Protein AF-A0A1F9NDE8-F1 (afdb_monomer)

Solvent-accessible surface area (backbone atoms only — not comparable to full-atom values): 7492 Å² total; per-residue (Å²): 106,80,70,88,81,62,64,90,57,49,66,59,56,37,37,53,52,35,37,52,48,53,16,45,52,62,20,53,73,72,48,101,66,56,78,87,56,46,57,58,70,48,54,50,52,54,49,54,48,47,48,51,38,42,53,51,54,52,55,72,71,48,65,74,76,78,65,71,62,67,64,51,52,56,52,49,54,49,46,65,65,47,47,60,60,50,50,52,53,41,60,73,60,42,56,76,88,48,54,64,58,37,52,53,38,22,52,56,44,45,74,69,56,57,78,70,60,34,38,63,98,33,88,93,52,80,80,134

Nearest PDB structures (foldseek):
  6q58-assembly1_A  TM=4.611E-01  e=1.154E+00  Streptomyces lividans 1326
  6r01-assembly1_A  TM=4.708E-01  e=1.411E+00  Streptomyces lividans 1326
  5nqn-assembly1_A  TM=5.699E-01  e=4.041E+00  Methylosinus trichosporium OB3b
  7sqc-assembly1_C1  TM=3.345E-01  e=4.938E+00  Chlamydomonas reinhardtii
  6ukj-assembly1_A  TM=2.533E-01  e=6.345E+00  Plasmodium falciparum 7G8

Secondary structure (DSSP, 8-state):
--STTS-TTHHHHHHHHHHHHHHHHHHHTTS---TTTS-HHHHHHHHHHHHHHHHHHHHHHS-TTSS-HHHHHHHHHHHHHHHHHHHHHHHHTS-HHHHHHHHHHHHHHHHH--GGGGGTT-TT----

Mean predicted aligned error: 4.84 Å

Structure (mmCIF, N/CA/C/O backbone):
data_AF-A0A1F9NDE8-F1
#
_entry.id   AF-A0A1F9NDE8-F1
#
loop_
_atom_site.group_PDB
_atom_site.id
_atom_site.type_symbol
_atom_site.label_atom_id
_atom_site.label_alt_id
_atom_site.label_comp_id
_atom_site.label_asym_id
_atom_site.label_entity_id
_atom_site.label_seq_id
_atom_site.pdbx_PDB_ins_code
_atom_site.Cartn_x
_atom_site.Cartn_y
_atom_site.Cartn_z
_atom_site.occupancy
_atom_site.B_iso_or_equiv
_atom_site.auth_seq_id
_atom_site.auth_comp_id
_atom_site.auth_asym_id
_atom_site.auth_atom_id
_atom_site.pdbx_PDB_model_num
ATOM 1 N N . MET A 1 1 ? 16.367 -0.789 -26.659 1.00 47.00 1 MET A N 1
ATOM 2 C CA . MET A 1 1 ? 17.166 0.240 -25.938 1.00 47.00 1 MET A CA 1
ATOM 3 C C . MET A 1 1 ? 17.688 -0.366 -24.632 1.00 47.00 1 MET A C 1
ATOM 5 O O . MET A 1 1 ? 17.058 -1.278 -24.122 1.00 47.00 1 MET A O 1
ATOM 9 N N . SER A 1 2 ? 18.858 0.042 -24.123 1.00 48.91 2 SER A N 1
ATOM 10 C CA . SER A 1 2 ? 19.502 -0.618 -22.964 1.00 48.91 2 SER A CA 1
ATOM 11 C C . SER A 1 2 ? 18.741 -0.400 -21.643 1.00 48.91 2 SER A C 1
ATOM 13 O O . SER A 1 2 ? 18.399 0.736 -21.317 1.00 48.91 2 SER A O 1
ATOM 15 N N . LYS A 1 3 ? 18.567 -1.471 -20.845 1.00 55.47 3 LYS A N 1
ATOM 16 C CA . LYS A 1 3 ? 18.034 -1.462 -19.461 1.00 55.47 3 LYS A CA 1
ATOM 17 C C . LYS A 1 3 ? 18.896 -0.670 -18.459 1.00 55.47 3 LYS A C 1
ATOM 19 O O . LYS A 1 3 ? 18.497 -0.527 -17.310 1.00 55.47 3 LYS A O 1
ATOM 24 N N . ALA A 1 4 ? 20.038 -0.116 -18.876 1.00 55.22 4 ALA A N 1
ATOM 25 C CA . ALA A 1 4 ? 21.016 0.574 -18.025 1.00 55.22 4 ALA A CA 1
ATOM 26 C C . ALA A 1 4 ? 20.503 1.817 -17.254 1.00 55.22 4 ALA A C 1
ATOM 28 O O . ALA A 1 4 ? 21.282 2.440 -16.540 1.00 55.22 4 ALA A O 1
ATOM 29 N N . LYS A 1 5 ? 19.225 2.202 -17.38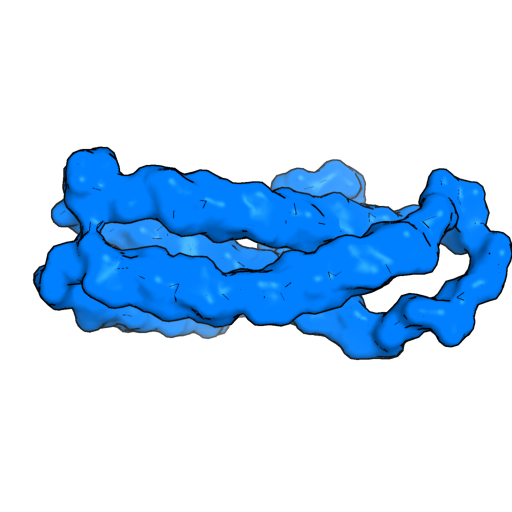5 1.00 73.88 5 LYS A N 1
ATOM 30 C CA . LYS A 1 5 ? 18.598 3.310 -16.636 1.00 73.88 5 LYS A CA 1
ATOM 31 C C . LYS A 1 5 ? 17.576 2.866 -15.585 1.00 73.88 5 LYS A C 1
ATOM 33 O O . LYS A 1 5 ? 17.038 3.724 -14.894 1.00 73.88 5 LYS A O 1
ATOM 38 N N . ILE A 1 6 ? 17.289 1.570 -15.475 1.00 83.44 6 ILE A N 1
ATOM 39 C CA . ILE A 1 6 ? 16.370 1.045 -14.462 1.00 83.44 6 ILE A CA 1
ATOM 40 C C . ILE A 1 6 ? 17.180 0.788 -13.183 1.00 83.44 6 ILE A C 1
ATOM 42 O O . ILE A 1 6 ? 18.149 0.027 -13.250 1.00 83.44 6 ILE A O 1
ATOM 46 N N . PRO A 1 7 ? 16.825 1.394 -12.035 1.00 89.31 7 PRO A N 1
ATOM 47 C CA . PRO A 1 7 ? 17.459 1.073 -10.761 1.00 89.31 7 PRO A CA 1
ATOM 48 C C . PRO A 1 7 ? 17.357 -0.427 -10.461 1.00 89.31 7 PRO A C 1
ATOM 50 O O . PRO A 1 7 ? 16.301 -1.034 -10.649 1.00 89.31 7 PRO A O 1
ATOM 53 N N . THR A 1 8 ? 18.452 -1.038 -10.009 1.00 89.19 8 THR A N 1
ATOM 54 C CA . THR A 1 8 ? 18.527 -2.491 -9.770 1.00 89.19 8 THR A CA 1
ATOM 55 C C . THR A 1 8 ? 17.604 -2.956 -8.644 1.00 89.19 8 THR A C 1
ATOM 57 O O . THR A 1 8 ? 17.172 -4.105 -8.638 1.00 89.19 8 THR A O 1
ATOM 60 N N . ASP A 1 9 ? 17.273 -2.056 -7.724 1.00 93.75 9 ASP A N 1
ATOM 61 C CA . ASP A 1 9 ? 16.377 -2.240 -6.585 1.00 93.75 9 ASP A CA 1
ATOM 62 C C . ASP A 1 9 ? 14.910 -1.893 -6.896 1.00 93.75 9 ASP A C 1
ATOM 64 O O . ASP A 1 9 ? 14.040 -2.138 -6.060 1.00 93.75 9 ASP A O 1
ATOM 68 N N . LEU A 1 10 ? 14.599 -1.350 -8.083 1.00 94.25 10 LEU A N 1
ATOM 69 C CA . LEU A 1 10 ? 13.252 -0.854 -8.395 1.00 94.25 10 LEU A CA 1
ATOM 70 C C . LEU A 1 10 ? 12.188 -1.945 -8.240 1.00 94.25 10 LEU A C 1
ATOM 72 O O . LEU A 1 10 ? 11.146 -1.697 -7.644 1.00 94.25 10 LEU A O 1
ATOM 76 N N . ARG A 1 11 ? 12.465 -3.159 -8.732 1.00 95.12 11 ARG A N 1
ATOM 77 C CA . ARG A 1 11 ? 11.536 -4.292 -8.606 1.00 95.12 11 ARG A CA 1
ATOM 78 C C . ARG A 1 11 ? 11.221 -4.594 -7.141 1.00 95.12 11 ARG A C 1
ATOM 80 O O . ARG A 1 11 ? 10.054 -4.704 -6.796 1.00 95.12 11 ARG A O 1
ATOM 87 N N . GLN A 1 12 ? 12.251 -4.675 -6.298 1.00 96.56 12 GLN A N 1
ATOM 88 C CA . GLN A 1 12 ? 12.080 -4.952 -4.873 1.00 96.56 12 GLN A CA 1
ATOM 89 C C . GLN A 1 12 ? 11.242 -3.868 -4.190 1.00 96.56 12 GLN A C 1
ATOM 91 O O . GLN A 1 12 ? 10.314 -4.183 -3.454 1.00 96.56 12 GLN A O 1
ATOM 96 N N . ARG A 1 13 ? 11.532 -2.595 -4.472 1.00 97.50 13 ARG A N 1
ATOM 97 C CA . ARG A 1 13 ? 10.793 -1.463 -3.897 1.00 97.50 13 ARG A CA 1
ATOM 98 C C . ARG A 1 13 ? 9.319 -1.471 -4.291 1.00 97.50 13 ARG A C 1
ATOM 100 O O . ARG A 1 13 ? 8.470 -1.133 -3.473 1.00 97.50 13 ARG A O 1
ATOM 107 N N . LEU A 1 14 ? 9.017 -1.853 -5.531 1.00 97.38 14 LEU A N 1
ATOM 108 C CA . LEU A 1 14 ? 7.639 -1.981 -5.996 1.00 97.38 14 LEU A CA 1
ATOM 109 C C . LEU A 1 14 ? 6.927 -3.159 -5.341 1.00 97.38 14 LEU A C 1
ATOM 111 O O . LEU A 1 14 ? 5.795 -3.002 -4.901 1.00 97.38 14 LEU A O 1
ATOM 115 N N . GLU A 1 15 ? 7.586 -4.314 -5.226 1.00 97.75 15 GLU A N 1
ATOM 116 C CA . GLU A 1 15 ? 7.009 -5.461 -4.523 1.00 97.75 15 GLU A CA 1
ATOM 117 C C . GLU A 1 15 ? 6.700 -5.111 -3.064 1.00 97.75 15 GLU A C 1
ATOM 119 O O . GLU A 1 15 ? 5.603 -5.376 -2.588 1.00 97.75 15 GLU A O 1
ATOM 124 N N . GLU A 1 16 ? 7.620 -4.451 -2.359 1.00 98.06 16 GLU A N 1
ATOM 125 C CA . GLU A 1 16 ? 7.390 -3.985 -0.988 1.00 98.06 16 GLU A CA 1
ATOM 126 C C . GLU A 1 16 ? 6.202 -3.016 -0.901 1.00 98.06 16 GLU A C 1
ATOM 128 O O . GLU A 1 16 ? 5.337 -3.193 -0.042 1.00 98.06 16 GLU A O 1
ATOM 133 N N . ALA A 1 17 ? 6.112 -2.048 -1.820 1.00 97.81 17 ALA A N 1
ATOM 134 C CA . ALA A 1 17 ? 5.010 -1.092 -1.862 1.00 97.81 17 ALA A CA 1
ATOM 135 C C . ALA A 1 17 ? 3.651 -1.766 -2.117 1.00 97.81 17 ALA A C 1
ATOM 137 O O . ALA A 1 17 ? 2.688 -1.452 -1.416 1.00 97.81 17 ALA A O 1
ATOM 138 N N . ARG A 1 18 ? 3.584 -2.723 -3.054 1.00 97.69 18 ARG A N 1
ATOM 139 C CA . ARG A 1 18 ? 2.383 -3.527 -3.348 1.00 97.69 18 ARG A CA 1
ATOM 140 C C . ARG A 1 18 ? 1.940 -4.341 -2.137 1.00 97.69 18 ARG A C 1
ATOM 142 O O . ARG A 1 18 ? 0.769 -4.327 -1.774 1.00 97.69 18 ARG A O 1
ATOM 149 N N . LEU A 1 19 ? 2.874 -5.019 -1.468 1.00 98.44 19 LEU A N 1
ATOM 150 C CA . LEU A 1 19 ? 2.571 -5.813 -0.271 1.00 98.44 19 LEU A CA 1
ATOM 151 C C . 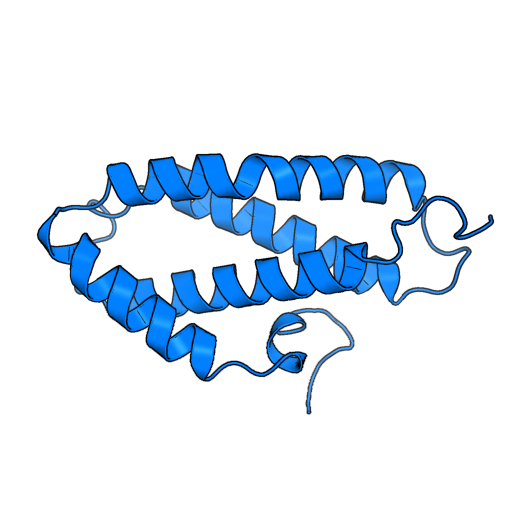LEU A 1 19 ? 2.054 -4.941 0.875 1.00 98.44 19 LEU A C 1
ATOM 153 O O . LEU A 1 19 ? 1.130 -5.334 1.588 1.00 98.44 19 LEU A O 1
ATOM 157 N N . ASP A 1 20 ? 2.622 -3.750 1.048 1.00 97.81 20 ASP A N 1
ATOM 158 C CA . ASP A 1 20 ? 2.150 -2.798 2.045 1.00 97.81 20 ASP A CA 1
ATOM 159 C C . ASP A 1 20 ? 0.750 -2.263 1.713 1.00 97.81 20 ASP A C 1
ATOM 161 O O . ASP A 1 20 ? -0.042 -2.039 2.630 1.00 97.81 20 ASP A O 1
ATOM 165 N N . SER A 1 21 ? 0.433 -2.045 0.432 1.00 97.25 21 SER A N 1
ATOM 166 C CA . SER A 1 21 ? -0.903 -1.628 -0.016 1.00 97.25 21 SER A CA 1
ATOM 167 C C . SER A 1 21 ? -1.923 -2.744 0.196 1.00 97.25 21 SER A C 1
ATOM 169 O O . SER A 1 21 ? -2.961 -2.513 0.811 1.00 97.25 21 SER A O 1
ATOM 171 N N . LEU A 1 22 ? -1.594 -3.979 -0.189 1.00 97.56 22 LEU A N 1
ATOM 172 C CA . LEU A 1 22 ? -2.446 -5.147 0.035 1.00 97.56 22 LEU A CA 1
ATOM 173 C C . LEU A 1 22 ? -2.721 -5.368 1.528 1.00 97.56 22 LEU A C 1
ATOM 175 O O . LEU A 1 22 ? -3.856 -5.629 1.930 1.00 97.56 22 LEU A O 1
ATOM 179 N N . ALA A 1 23 ? -1.692 -5.227 2.368 1.00 98.19 23 ALA A N 1
ATOM 180 C CA . ALA A 1 23 ? -1.846 -5.307 3.814 1.00 98.19 23 ALA A CA 1
ATOM 181 C C . ALA A 1 23 ? -2.724 -4.178 4.368 1.00 98.19 23 ALA A C 1
ATOM 183 O O . ALA A 1 23 ? -3.498 -4.423 5.290 1.00 98.19 23 ALA A O 1
ATOM 184 N N . LEU A 1 24 ? -2.619 -2.960 3.827 1.00 97.81 24 LEU A N 1
ATOM 185 C CA . LEU A 1 24 ? -3.449 -1.827 4.233 1.00 97.81 24 LEU A CA 1
ATOM 186 C C . LEU A 1 24 ? -4.925 -2.067 3.908 1.00 97.81 24 LEU A C 1
ATOM 188 O O . LEU A 1 24 ? -5.758 -1.932 4.798 1.00 97.81 24 LEU A O 1
ATOM 192 N N . VAL A 1 25 ? -5.240 -2.460 2.674 1.00 95.81 25 VAL A N 1
ATOM 193 C CA . VAL A 1 25 ? -6.620 -2.675 2.209 1.00 95.81 25 VAL A CA 1
ATOM 194 C C . VAL A 1 25 ? -7.280 -3.799 2.999 1.00 95.81 25 VAL A C 1
ATOM 196 O O . VAL A 1 25 ? -8.297 -3.581 3.650 1.00 95.81 25 VAL A O 1
ATOM 199 N N . ARG A 1 26 ? -6.619 -4.961 3.089 1.00 97.00 26 ARG A N 1
ATOM 200 C CA . ARG A 1 26 ? -7.118 -6.095 3.883 1.00 97.00 26 ARG A CA 1
ATOM 201 C C . ARG A 1 26 ? -7.245 -5.769 5.374 1.00 97.00 26 ARG A C 1
ATOM 203 O O . ARG A 1 26 ? -8.022 -6.413 6.073 1.00 97.00 26 ARG A O 1
ATOM 210 N N . ALA A 1 27 ? -6.448 -4.833 5.895 1.00 97.94 27 ALA A N 1
ATOM 211 C CA . ALA A 1 27 ? -6.572 -4.376 7.275 1.00 97.94 27 ALA A CA 1
ATOM 212 C C . ALA A 1 27 ? -7.765 -3.429 7.457 1.00 97.94 27 ALA A C 1
ATOM 214 O O . ALA A 1 27 ? -8.449 -3.541 8.470 1.00 97.94 27 ALA A O 1
ATOM 215 N N . ILE A 1 28 ? -8.031 -2.545 6.489 1.00 96.62 28 ILE A N 1
ATOM 216 C CA . ILE A 1 28 ? -9.217 -1.677 6.470 1.00 96.62 28 ILE A CA 1
ATOM 217 C C . ILE A 1 28 ? -10.494 -2.522 6.441 1.00 96.62 28 ILE A C 1
ATOM 219 O O . ILE A 1 28 ? -11.391 -2.254 7.233 1.00 96.62 28 ILE A O 1
ATOM 223 N N . ASP A 1 29 ? -10.532 -3.592 5.643 1.00 95.69 29 ASP A N 1
ATOM 224 C CA . ASP A 1 29 ? -11.683 -4.509 5.549 1.00 95.69 29 ASP A CA 1
ATOM 225 C C . ASP A 1 29 ? -12.033 -5.204 6.877 1.00 95.69 29 ASP A C 1
ATOM 227 O O . ASP A 1 29 ? -13.132 -5.729 7.048 1.00 95.69 29 ASP A O 1
ATOM 231 N N . ARG A 1 30 ? -11.095 -5.237 7.834 1.00 96.81 30 ARG A N 1
ATOM 232 C CA . ARG A 1 30 ? -11.310 -5.801 9.178 1.00 96.81 30 ARG A CA 1
ATOM 233 C C . ARG A 1 30 ? -11.809 -4.782 10.193 1.00 96.81 30 ARG A C 1
ATOM 235 O O . ARG A 1 30 ? -12.079 -5.155 11.334 1.00 96.81 30 ARG A O 1
ATOM 242 N N . LEU A 1 31 ? -11.872 -3.508 9.825 1.00 95.62 31 LEU A N 1
ATOM 243 C CA . LEU A 1 31 ? -12.361 -2.455 10.699 1.00 95.62 31 LEU A CA 1
ATOM 244 C C . LEU A 1 31 ? -13.861 -2.266 10.514 1.00 95.62 31 LEU A C 1
ATOM 246 O O . LEU A 1 31 ? -14.378 -2.288 9.403 1.00 95.62 31 LEU A O 1
ATOM 250 N N . ASP A 1 32 ? -14.540 -1.976 11.618 1.00 93.94 32 ASP A N 1
ATOM 251 C CA . ASP A 1 32 ? -15.919 -1.498 11.597 1.00 93.94 32 ASP A CA 1
ATOM 252 C C . ASP A 1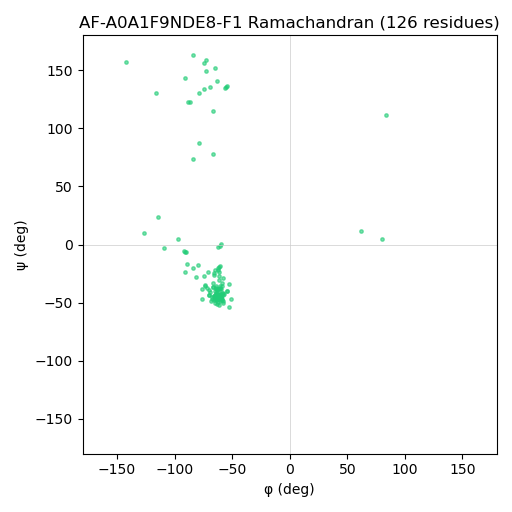 32 ? -15.930 0.024 11.372 1.00 93.94 32 ASP A C 1
ATOM 254 O O . ASP A 1 32 ? -16.075 0.832 12.301 1.00 93.94 32 ASP A O 1
ATOM 258 N N . LEU A 1 33 ? -15.632 0.414 10.130 1.00 94.19 33 LEU A N 1
ATOM 259 C CA . LEU A 1 33 ? -15.674 1.795 9.659 1.00 94.19 33 LEU A CA 1
ATOM 260 C C . LEU A 1 33 ? -16.735 1.946 8.580 1.00 94.19 33 LEU A C 1
ATOM 262 O O . LEU A 1 33 ? -16.760 1.215 7.592 1.00 94.19 33 LEU A O 1
ATOM 266 N N . SER A 1 34 ? -17.579 2.960 8.738 1.00 93.62 34 SER A N 1
ATOM 267 C CA . SER A 1 34 ? -18.475 3.363 7.662 1.00 93.62 34 SER A CA 1
ATOM 268 C C . SER A 1 34 ? -17.706 4.069 6.539 1.00 93.62 34 SER A C 1
ATOM 270 O O . SER A 1 34 ? -16.639 4.652 6.747 1.00 93.62 34 SER A O 1
ATOM 272 N N . ALA A 1 35 ? -18.288 4.101 5.338 1.00 90.00 35 ALA A N 1
ATOM 273 C CA . ALA A 1 35 ? -17.694 4.803 4.199 1.00 90.00 35 ALA A CA 1
ATOM 274 C C . ALA A 1 35 ? -17.454 6.304 4.462 1.00 90.00 35 ALA A C 1
ATOM 276 O O . ALA A 1 35 ? -16.527 6.875 3.895 1.00 90.00 35 ALA A O 1
ATOM 277 N N . VAL A 1 36 ? -18.260 6.933 5.326 1.00 92.69 36 VAL A N 1
ATOM 278 C CA . VAL A 1 36 ? -18.130 8.356 5.695 1.00 92.69 36 VAL A CA 1
ATOM 279 C C . VAL A 1 36 ? -16.940 8.599 6.626 1.00 92.69 36 VAL A C 1
ATOM 281 O O . VAL A 1 36 ? -16.376 9.689 6.636 1.00 92.69 36 VAL A O 1
ATOM 284 N N . GLU A 1 37 ? -16.542 7.594 7.403 1.00 94.56 37 GLU A N 1
ATOM 285 C CA . GLU A 1 37 ? -15.405 7.686 8.325 1.00 94.56 37 GLU A CA 1
ATOM 286 C C . GLU A 1 37 ? -14.067 7.408 7.645 1.00 94.56 37 GLU A C 1
ATOM 288 O O . GLU A 1 37 ? -13.019 7.800 8.159 1.00 94.56 37 GLU A O 1
ATOM 293 N N . LEU A 1 38 ? -14.092 6.740 6.492 1.00 95.88 38 LEU A N 1
ATOM 294 C CA . LEU A 1 38 ? -12.913 6.534 5.668 1.00 95.88 38 LEU A CA 1
ATOM 295 C C . LEU A 1 38 ? -12.602 7.804 4.860 1.00 95.88 38 LEU A C 1
ATOM 297 O O . LEU A 1 38 ? -13.481 8.318 4.165 1.00 95.88 38 LEU A O 1
ATOM 301 N N . PRO A 1 39 ? -11.348 8.291 4.871 1.00 96.69 39 PRO A N 1
ATOM 302 C CA . PRO A 1 39 ? -10.905 9.373 3.995 1.00 96.69 39 PRO A CA 1
ATOM 303 C C . PRO A 1 39 ? -10.896 8.940 2.513 1.00 96.69 39 PRO A C 1
ATOM 305 O O . PRO A 1 39 ? -9.845 8.648 1.950 1.00 96.69 39 PRO A O 1
ATOM 308 N N . GLN A 1 40 ? -12.069 8.900 1.871 1.00 95.81 40 GLN A N 1
ATOM 309 C CA . GLN A 1 40 ? -12.278 8.300 0.542 1.00 95.81 40 GLN A CA 1
ATOM 310 C C . GLN A 1 40 ? -11.339 8.844 -0.541 1.00 95.81 40 GLN A C 1
ATOM 312 O O . GLN A 1 40 ? -10.824 8.078 -1.346 1.00 95.81 40 GLN A O 1
ATOM 317 N N . GLN A 1 41 ? -11.075 10.154 -0.545 1.00 97.31 41 GLN A N 1
ATOM 318 C CA . GLN A 1 41 ? -10.171 10.768 -1.524 1.00 97.31 41 GLN A CA 1
ATOM 319 C C . GLN A 1 41 ? -8.727 10.268 -1.380 1.00 97.31 41 GLN A C 1
ATOM 321 O O . GLN A 1 41 ? -8.091 9.953 -2.379 1.00 97.31 41 GLN A O 1
ATOM 326 N N . LEU A 1 42 ? -8.232 10.144 -0.146 1.00 98.06 42 LEU A N 1
ATOM 327 C CA . LEU A 1 42 ? -6.883 9.638 0.119 1.00 98.06 42 LEU A CA 1
ATOM 328 C C . LEU A 1 42 ? -6.802 8.127 -0.106 1.00 98.06 42 LEU A C 1
ATOM 330 O O . LEU A 1 42 ? -5.790 7.637 -0.590 1.00 98.06 42 LEU A O 1
ATOM 334 N N . LEU A 1 43 ? -7.874 7.388 0.201 1.00 96.88 43 LEU A N 1
ATOM 335 C CA . LEU A 1 43 ? -7.963 5.964 -0.115 1.00 96.88 43 LEU A CA 1
ATOM 336 C C . LEU A 1 43 ? -7.903 5.727 -1.630 1.00 96.88 43 LEU A C 1
ATOM 338 O O . LEU A 1 43 ? -7.162 4.862 -2.083 1.00 96.88 43 LEU A O 1
ATOM 342 N N . HIS A 1 44 ? -8.634 6.526 -2.408 1.00 97.25 44 HIS A N 1
ATOM 343 C CA . HIS A 1 44 ? -8.562 6.494 -3.865 1.00 97.25 44 HIS A CA 1
ATOM 344 C C . HIS A 1 44 ? -7.150 6.822 -4.365 1.00 97.25 44 HIS A C 1
ATOM 346 O O . HIS A 1 44 ? -6.611 6.075 -5.170 1.00 97.25 44 HIS A O 1
ATOM 352 N N . GLU A 1 45 ? -6.506 7.864 -3.836 1.00 98.12 45 GLU A N 1
ATOM 353 C CA . GLU A 1 45 ? -5.126 8.202 -4.207 1.00 98.12 45 GLU A CA 1
ATOM 354 C C . GLU A 1 45 ? -4.130 7.075 -3.884 1.00 98.12 45 GLU A C 1
ATOM 356 O O . GLU A 1 45 ? -3.229 6.799 -4.673 1.00 98.12 45 GLU A O 1
ATOM 361 N N . LEU A 1 46 ? -4.307 6.373 -2.760 1.00 98.06 46 LEU A N 1
ATOM 362 C CA . LEU A 1 46 ? -3.508 5.190 -2.430 1.00 98.06 46 LEU A CA 1
ATOM 363 C C . LEU A 1 46 ? -3.733 4.040 -3.421 1.00 98.06 46 LEU A C 1
ATOM 365 O O . LEU A 1 46 ? -2.774 3.334 -3.726 1.00 98.06 46 LEU A O 1
ATOM 369 N N . PHE A 1 47 ? -4.954 3.863 -3.937 1.00 96.44 47 PHE A N 1
ATOM 370 C CA . PHE A 1 47 ? -5.242 2.878 -4.983 1.00 96.44 47 PHE A CA 1
ATOM 371 C C . PHE A 1 47 ? -4.628 3.249 -6.333 1.00 96.44 47 PHE A C 1
ATOM 373 O O . PHE A 1 47 ? -4.061 2.379 -6.984 1.00 96.44 47 PHE A O 1
ATOM 380 N N . GLU A 1 48 ? -4.670 4.521 -6.729 1.00 97.56 48 GLU A N 1
ATOM 381 C CA . GLU A 1 48 ? -4.005 4.988 -7.954 1.00 97.56 48 GLU A CA 1
ATOM 382 C C . GLU A 1 48 ? -2.490 4.738 -7.884 1.00 97.56 48 GLU A C 1
ATOM 384 O O . GLU A 1 48 ? -1.898 4.175 -8.802 1.00 97.56 48 GLU A O 1
ATOM 389 N N . LEU A 1 49 ? -1.860 5.049 -6.745 1.00 97.94 49 LEU A N 1
ATOM 390 C CA . LEU A 1 49 ? -0.443 4.744 -6.527 1.00 97.94 49 LEU A CA 1
ATOM 391 C C . LEU A 1 49 ? -0.161 3.234 -6.566 1.00 97.94 49 LEU A C 1
ATOM 393 O O . LEU A 1 49 ? 0.875 2.808 -7.072 1.00 97.94 49 LEU A O 1
ATOM 397 N N .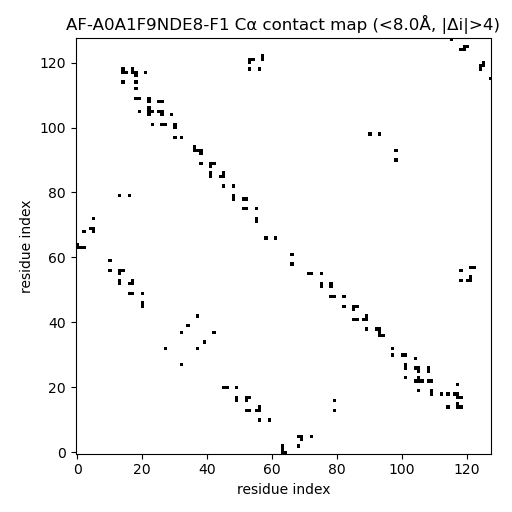 ASP A 1 50 ? -1.059 2.413 -6.023 1.00 97.25 50 ASP A N 1
ATOM 398 C CA . ASP A 1 50 ? -0.928 0.957 -6.054 1.00 97.25 50 ASP A CA 1
ATOM 399 C C . ASP A 1 50 ? -1.046 0.383 -7.476 1.00 97.25 50 ASP A C 1
ATOM 401 O O . ASP A 1 50 ? -0.314 -0.553 -7.826 1.00 97.25 50 ASP A O 1
ATOM 405 N N . ALA A 1 51 ? -1.913 0.975 -8.302 1.00 95.25 51 ALA A N 1
ATOM 406 C CA . ALA A 1 51 ? -2.058 0.663 -9.718 1.00 95.25 51 ALA A CA 1
ATOM 407 C C . ALA A 1 51 ? -0.800 1.049 -10.515 1.00 95.25 51 ALA A C 1
ATOM 409 O O . ALA A 1 51 ? -0.289 0.212 -11.262 1.00 95.25 51 ALA A O 1
ATOM 410 N N . ASP A 1 52 ? -0.223 2.235 -10.273 1.00 95.31 52 ASP A N 1
ATOM 411 C CA . ASP A 1 52 ? 1.066 2.641 -10.858 1.00 95.31 52 ASP A CA 1
ATOM 412 C C . ASP A 1 52 ? 2.165 1.601 -10.569 1.00 95.31 52 ASP A C 1
ATOM 414 O O . ASP A 1 52 ? 3.004 1.289 -11.423 1.00 95.31 52 ASP A O 1
ATOM 418 N N . PHE A 1 53 ? 2.189 1.040 -9.352 1.00 96.00 53 PHE A N 1
ATOM 419 C CA . PHE A 1 53 ? 3.172 0.019 -8.983 1.00 96.00 53 PHE A CA 1
ATOM 420 C C . PHE A 1 53 ? 2.927 -1.314 -9.688 1.00 96.00 53 PHE A C 1
ATOM 422 O O . PHE A 1 53 ? 3.895 -1.964 -10.098 1.00 96.00 53 PHE A O 1
ATOM 429 N N . ALA A 1 54 ? 1.666 -1.727 -9.838 1.00 95.19 54 ALA A N 1
ATOM 430 C CA . ALA A 1 54 ? 1.303 -2.934 -10.577 1.00 95.19 54 ALA A CA 1
ATOM 431 C C . ALA A 1 54 ? 1.706 -2.822 -12.050 1.00 95.19 54 ALA A C 1
ATOM 433 O O . ALA A 1 54 ? 2.360 -3.724 -12.582 1.00 95.19 54 ALA A O 1
ATOM 434 N N . GLU A 1 55 ? 1.389 -1.695 -12.688 1.00 93.06 55 GLU A N 1
ATOM 435 C CA . GLU A 1 55 ? 1.756 -1.427 -14.077 1.00 93.06 55 GLU A CA 1
ATOM 436 C C . GLU A 1 55 ? 3.278 -1.450 -14.256 1.00 93.06 55 GLU A C 1
ATOM 438 O O . GLU A 1 55 ? 3.798 -2.113 -15.159 1.00 93.06 55 GLU A O 1
ATOM 443 N N . ALA A 1 56 ? 4.019 -0.808 -13.349 1.00 93.44 56 ALA A N 1
ATOM 444 C CA . ALA A 1 56 ? 5.474 -0.817 -13.387 1.00 93.44 56 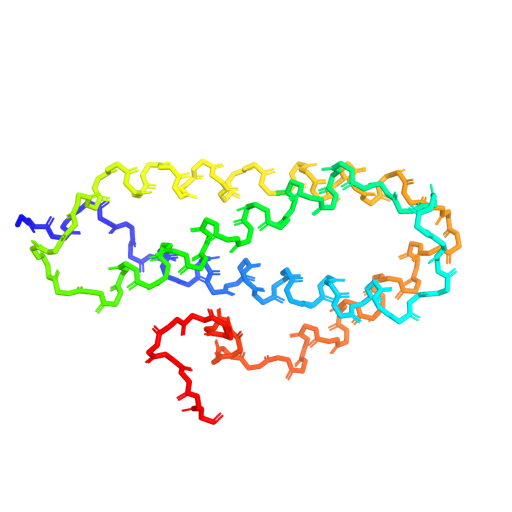ALA A CA 1
ATOM 445 C C . ALA A 1 56 ? 6.057 -2.232 -13.209 1.00 93.44 56 ALA A C 1
ATOM 447 O O . ALA A 1 56 ? 6.987 -2.608 -13.927 1.00 93.44 56 ALA A O 1
ATOM 448 N N . LEU A 1 57 ? 5.523 -3.050 -12.292 1.00 94.00 57 LEU A N 1
ATOM 449 C CA . LEU A 1 57 ? 5.967 -4.439 -12.111 1.00 94.00 57 LEU A CA 1
ATOM 450 C C . LEU A 1 57 ? 5.712 -5.295 -13.350 1.00 94.00 57 LEU A C 1
ATOM 452 O O . LEU A 1 57 ? 6.612 -6.030 -13.773 1.00 94.00 57 LEU A O 1
ATOM 456 N N . TRP A 1 58 ? 4.528 -5.161 -13.946 1.00 91.56 58 TRP A N 1
ATOM 457 C CA . TRP A 1 58 ? 4.181 -5.815 -15.203 1.00 91.56 58 TRP A CA 1
ATOM 458 C C . TRP A 1 58 ? 5.151 -5.418 -16.318 1.00 91.56 58 TRP A C 1
ATOM 460 O O . TRP A 1 58 ? 5.755 -6.278 -16.966 1.00 91.56 58 TRP A O 1
ATOM 470 N N . ALA A 1 59 ? 5.380 -4.116 -16.494 1.00 89.81 59 ALA A N 1
ATOM 471 C CA . ALA A 1 59 ? 6.267 -3.566 -17.510 1.00 89.81 59 ALA A CA 1
ATOM 472 C C . ALA A 1 59 ? 7.718 -4.046 -17.345 1.00 89.81 59 ALA A C 1
ATOM 474 O O . ALA A 1 59 ? 8.391 -4.371 -18.330 1.00 89.81 59 ALA A O 1
ATOM 475 N N . LEU A 1 60 ? 8.210 -4.165 -16.107 1.00 88.69 60 LEU A N 1
ATOM 476 C CA . LEU A 1 60 ? 9.533 -4.725 -15.811 1.00 88.69 60 LEU A CA 1
ATOM 477 C C . LEU A 1 60 ? 9.659 -6.215 -16.177 1.00 88.69 60 LEU A C 1
ATOM 479 O O . LEU A 1 60 ? 10.785 -6.702 -16.330 1.00 88.69 60 LEU A O 1
ATOM 483 N N . GLY A 1 61 ? 8.543 -6.941 -16.281 1.00 85.81 61 GLY A N 1
ATOM 484 C CA . GLY A 1 61 ? 8.470 -8.313 -16.796 1.00 85.81 61 GLY A CA 1
ATOM 485 C C . GLY A 1 61 ? 8.493 -8.411 -18.327 1.00 85.81 61 GLY A C 1
ATOM 486 O O . GLY A 1 61 ? 8.824 -9.468 -18.860 1.00 85.81 61 GLY A O 1
ATOM 487 N N . GLN A 1 62 ? 8.213 -7.317 -19.041 1.00 83.88 62 GLN A N 1
ATOM 488 C CA . GLN A 1 62 ? 8.156 -7.296 -20.505 1.00 83.88 62 GLN A CA 1
ATOM 489 C C . GLN A 1 62 ? 9.549 -7.355 -21.166 1.00 83.88 62 GLN A C 1
ATOM 491 O O . GLN A 1 62 ? 10.569 -6.979 -20.565 1.00 83.88 62 GLN A O 1
ATOM 496 N N . PRO A 1 63 ? 9.633 -7.820 -22.429 1.00 78.44 63 PRO A N 1
ATOM 497 C CA . PRO A 1 63 ? 10.890 -7.860 -23.162 1.00 78.44 63 PRO A CA 1
ATOM 498 C C . PRO A 1 63 ? 11.461 -6.446 -23.424 1.00 78.44 63 PRO A C 1
ATOM 500 O O . PRO A 1 63 ? 10.703 -5.492 -23.594 1.00 78.44 63 PRO A O 1
ATOM 503 N N . PRO A 1 64 ? 12.799 -6.288 -23.553 1.00 65.62 64 PRO A N 1
ATOM 504 C CA . PRO A 1 64 ? 13.512 -4.994 -23.520 1.00 65.62 64 PRO A CA 1
ATOM 505 C C . PRO A 1 64 ? 13.161 -3.932 -24.585 1.00 65.62 64 PRO A C 1
ATOM 507 O O . PRO A 1 64 ? 13.760 -2.856 -24.580 1.00 65.62 64 PRO A O 1
ATOM 510 N N . ASN A 1 65 ? 12.247 -4.219 -25.514 1.00 68.25 65 ASN A N 1
ATOM 511 C CA . ASN A 1 65 ? 11.857 -3.328 -26.612 1.00 68.25 65 ASN A CA 1
ATOM 512 C C . ASN A 1 65 ? 10.339 -3.077 -26.682 1.00 68.25 65 ASN A C 1
ATOM 514 O O . ASN A 1 65 ? 9.878 -2.518 -27.671 1.00 68.25 65 ASN A O 1
ATOM 518 N N . ALA A 1 66 ? 9.570 -3.493 -25.670 1.00 70.38 66 ALA A N 1
ATOM 519 C CA . ALA A 1 66 ? 8.118 -3.322 -25.666 1.00 70.38 66 ALA A CA 1
ATOM 520 C C . ALA A 1 66 ? 7.665 -1.912 -25.236 1.00 70.38 66 ALA A C 1
ATOM 522 O O . ALA A 1 66 ? 6.599 -1.477 -25.657 1.00 70.38 66 ALA A O 1
ATOM 523 N N . LEU A 1 67 ? 8.449 -1.204 -24.407 1.00 74.31 67 LEU A N 1
ATOM 524 C CA . LEU A 1 67 ? 8.008 0.007 -23.697 1.00 74.31 67 LEU A CA 1
ATOM 525 C C . LEU A 1 67 ? 9.101 1.089 -23.595 1.00 74.31 67 LEU A C 1
ATOM 527 O O . LEU A 1 67 ? 10.300 0.787 -23.618 1.00 74.31 67 LEU A O 1
ATOM 531 N N . ASP A 1 68 ? 8.690 2.351 -23.405 1.00 77.88 68 ASP A N 1
ATOM 532 C CA . ASP A 1 68 ? 9.584 3.430 -22.958 1.00 77.88 68 ASP A CA 1
ATOM 533 C C . ASP A 1 68 ? 9.814 3.343 -21.442 1.00 77.88 68 ASP A C 1
ATOM 535 O O . ASP A 1 68 ? 9.157 3.987 -20.622 1.00 77.88 68 ASP A O 1
ATOM 539 N N . TYR A 1 69 ? 10.816 2.552 -21.067 1.00 82.00 69 TYR A N 1
ATOM 540 C CA . TYR A 1 69 ? 11.210 2.362 -19.674 1.00 82.00 69 TYR A CA 1
ATOM 541 C C . TYR A 1 69 ? 11.685 3.640 -18.976 1.00 82.00 69 TYR A C 1
ATOM 543 O O . TYR A 1 69 ? 11.721 3.674 -17.749 1.00 82.00 69 TYR A O 1
ATOM 551 N N . ARG A 1 70 ? 12.089 4.691 -19.701 1.00 83.06 70 ARG A N 1
ATOM 552 C CA . ARG A 1 70 ? 12.628 5.896 -19.059 1.00 83.06 70 ARG A CA 1
ATOM 553 C C . ARG A 1 70 ? 11.517 6.743 -18.455 1.00 83.06 70 ARG A C 1
ATOM 555 O O . ARG A 1 70 ? 11.681 7.202 -17.325 1.00 83.06 70 ARG A O 1
ATOM 562 N N . ALA A 1 71 ? 10.445 6.975 -19.212 1.00 84.75 71 ALA A N 1
ATOM 563 C CA . ALA A 1 71 ? 9.279 7.704 -18.723 1.00 84.75 71 ALA A CA 1
ATOM 564 C C . ALA A 1 71 ? 8.646 6.948 -17.549 1.00 84.75 71 ALA A C 1
ATOM 566 O O . ALA A 1 71 ? 8.546 7.504 -16.459 1.00 84.75 71 ALA A O 1
ATOM 567 N N . MET A 1 72 ? 8.407 5.645 -17.734 1.00 89.06 72 MET A N 1
ATOM 568 C CA . MET A 1 72 ? 7.890 4.757 -16.693 1.00 89.06 72 MET A CA 1
ATOM 569 C C . MET A 1 72 ? 8.726 4.824 -15.407 1.00 89.06 72 MET A C 1
ATOM 571 O O . MET A 1 72 ? 8.189 5.140 -14.357 1.00 89.06 72 MET A O 1
ATOM 575 N N . VAL A 1 73 ? 10.053 4.620 -15.464 1.00 90.56 73 VAL A N 1
ATOM 576 C CA . VAL A 1 73 ? 10.909 4.665 -14.257 1.00 90.56 73 VAL A CA 1
ATOM 577 C C . VAL A 1 73 ? 10.814 6.008 -13.535 1.00 90.56 73 VAL A C 1
ATOM 579 O O . VAL A 1 73 ? 10.772 6.032 -12.307 1.00 90.56 73 VAL A O 1
ATOM 582 N N . ARG A 1 74 ? 10.804 7.128 -14.267 1.00 91.44 74 ARG A N 1
ATOM 583 C CA . ARG A 1 74 ? 10.681 8.460 -13.659 1.00 91.44 74 ARG A CA 1
ATOM 584 C C . ARG A 1 74 ? 9.364 8.580 -12.893 1.00 91.44 74 ARG A C 1
ATOM 586 O O . ARG A 1 74 ? 9.384 9.026 -11.748 1.00 91.44 74 ARG A O 1
ATOM 593 N N . ASP A 1 75 ? 8.266 8.184 -13.524 1.00 92.12 75 ASP A N 1
ATOM 594 C CA . ASP A 1 75 ? 6.922 8.342 -12.973 1.00 92.12 75 ASP A CA 1
ATOM 595 C C . ASP A 1 75 ? 6.722 7.385 -11.785 1.00 92.12 75 ASP A C 1
ATOM 597 O O . ASP A 1 75 ? 6.362 7.823 -10.696 1.00 92.12 75 ASP A O 1
ATOM 601 N N . THR A 1 76 ? 7.162 6.128 -11.902 1.00 94.25 76 THR A N 1
ATOM 602 C CA . THR A 1 76 ? 7.175 5.154 -10.800 1.00 94.25 76 THR A CA 1
ATOM 603 C C . THR A 1 76 ? 7.978 5.633 -9.586 1.00 94.25 76 THR A C 1
ATOM 605 O O . THR A 1 76 ? 7.554 5.461 -8.442 1.00 94.25 76 THR A O 1
ATOM 608 N N . LEU A 1 77 ? 9.153 6.237 -9.797 1.00 95.12 77 LEU A N 1
ATOM 609 C CA . LEU A 1 77 ? 9.955 6.778 -8.695 1.00 95.12 77 LEU A CA 1
ATOM 610 C C . LEU A 1 77 ? 9.262 7.963 -8.009 1.00 95.12 77 LEU A C 1
ATOM 612 O O . LEU A 1 77 ? 9.415 8.125 -6.796 1.00 95.12 77 LEU A O 1
ATOM 616 N N . ALA A 1 78 ? 8.503 8.769 -8.755 1.00 95.88 78 ALA A N 1
ATOM 617 C CA . ALA A 1 78 ? 7.690 9.838 -8.188 1.00 95.88 78 ALA A CA 1
ATOM 618 C C . ALA A 1 78 ? 6.532 9.273 -7.347 1.00 95.88 78 ALA A C 1
ATOM 620 O O . ALA A 1 78 ? 6.363 9.706 -6.206 1.00 95.88 78 ALA A O 1
ATOM 621 N N . SER A 1 79 ? 5.817 8.256 -7.838 1.00 97.31 79 SER A N 1
ATOM 622 C CA . SER A 1 79 ? 4.743 7.579 -7.091 1.00 97.31 79 SER A CA 1
ATOM 623 C C . SER A 1 79 ? 5.268 6.917 -5.809 1.00 97.31 79 SER A C 1
ATOM 625 O O . SER A 1 79 ? 4.698 7.101 -4.732 1.00 97.31 79 SER A O 1
ATOM 627 N N . LEU A 1 80 ? 6.431 6.251 -5.867 1.00 97.38 80 LEU A N 1
ATOM 628 C CA . LEU A 1 80 ? 7.096 5.685 -4.682 1.00 97.38 80 LEU A CA 1
ATOM 629 C C . LEU A 1 80 ? 7.464 6.755 -3.647 1.00 97.38 80 LEU A C 1
ATOM 631 O O . LEU A 1 80 ? 7.398 6.492 -2.448 1.00 97.38 80 LEU A O 1
ATOM 635 N N . LYS A 1 81 ? 7.862 7.951 -4.095 1.00 96.69 81 LYS A N 1
ATOM 636 C CA . LYS A 1 81 ? 8.176 9.074 -3.204 1.00 96.69 81 LYS A CA 1
ATOM 637 C C . LYS A 1 81 ? 6.919 9.673 -2.568 1.00 96.69 81 LYS A C 1
ATOM 639 O O . LYS A 1 81 ? 6.977 10.061 -1.410 1.00 96.69 81 LYS A O 1
ATOM 644 N N . ARG A 1 82 ? 5.810 9.743 -3.310 1.00 97.12 82 ARG A N 1
ATOM 645 C CA . ARG A 1 82 ? 4.543 10.337 -2.857 1.00 97.12 82 ARG A CA 1
ATOM 646 C C . ARG A 1 82 ? 3.809 9.457 -1.844 1.00 97.12 82 ARG A C 1
ATOM 648 O O . ARG A 1 82 ? 3.210 9.967 -0.905 1.00 97.12 82 ARG A O 1
ATOM 655 N N . ARG A 1 83 ? 3.877 8.132 -1.996 1.00 97.44 83 ARG A N 1
ATOM 656 C CA . ARG A 1 83 ? 3.102 7.177 -1.186 1.00 97.44 83 ARG A CA 1
ATOM 657 C C . ARG A 1 83 ? 3.193 7.370 0.338 1.00 97.44 83 ARG A C 1
ATOM 659 O O . ARG A 1 83 ? 2.138 7.330 0.968 1.00 97.44 83 ARG A O 1
ATOM 666 N N . PRO A 1 84 ? 4.376 7.551 0.963 1.00 97.12 84 PRO A N 1
ATOM 667 C CA . PRO A 1 84 ? 4.455 7.734 2.412 1.00 97.12 84 PRO A CA 1
ATOM 668 C C . PRO A 1 84 ? 3.681 8.962 2.901 1.00 97.12 84 PRO A C 1
ATOM 670 O O . PRO A 1 84 ? 3.020 8.869 3.928 1.00 97.12 84 PRO A O 1
ATOM 673 N N . GLU A 1 85 ? 3.715 10.062 2.142 1.00 97.25 85 GLU A N 1
ATOM 674 C CA . GLU A 1 85 ? 3.018 11.313 2.475 1.00 97.25 85 GLU A CA 1
ATOM 675 C C . GLU A 1 85 ? 1.494 11.102 2.463 1.00 97.25 85 GLU A C 1
ATOM 677 O O . GLU A 1 85 ? 0.808 11.432 3.429 1.00 97.25 85 GLU A O 1
ATOM 682 N N . VAL A 1 86 ? 0.968 10.448 1.420 1.00 98.12 86 VAL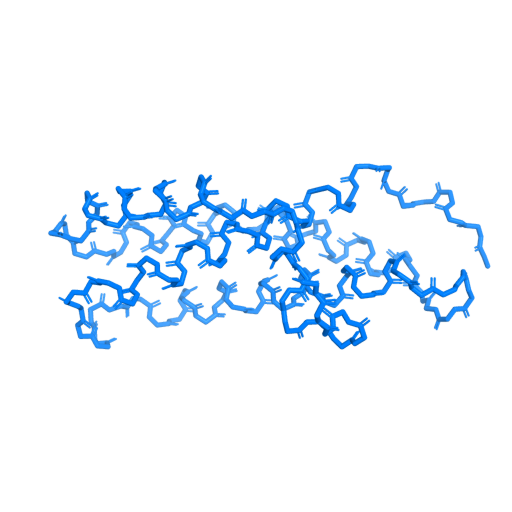 A N 1
ATOM 683 C CA . VAL A 1 86 ? -0.470 10.134 1.300 1.00 98.12 86 VAL A CA 1
ATOM 684 C C . VAL A 1 86 ? -0.920 9.165 2.392 1.00 98.12 86 VAL A C 1
ATOM 686 O O . VAL A 1 86 ? -1.999 9.321 2.962 1.00 98.12 86 VAL A O 1
ATOM 689 N N . LEU A 1 87 ? -0.094 8.163 2.711 1.00 97.44 87 LEU A N 1
ATOM 690 C CA . LEU A 1 87 ? -0.393 7.206 3.773 1.00 97.44 87 LEU A CA 1
ATOM 691 C C . LEU A 1 87 ? -0.421 7.885 5.145 1.00 97.44 87 LEU A C 1
ATOM 693 O O . LEU A 1 87 ? -1.317 7.608 5.937 1.00 97.44 87 LEU A O 1
ATOM 697 N N . GLU A 1 88 ? 0.546 8.752 5.440 1.00 97.50 88 GLU A N 1
ATOM 698 C CA . GLU A 1 88 ? 0.575 9.514 6.688 1.00 97.50 88 GLU A CA 1
ATOM 699 C C . GLU A 1 88 ? -0.682 10.376 6.831 1.00 97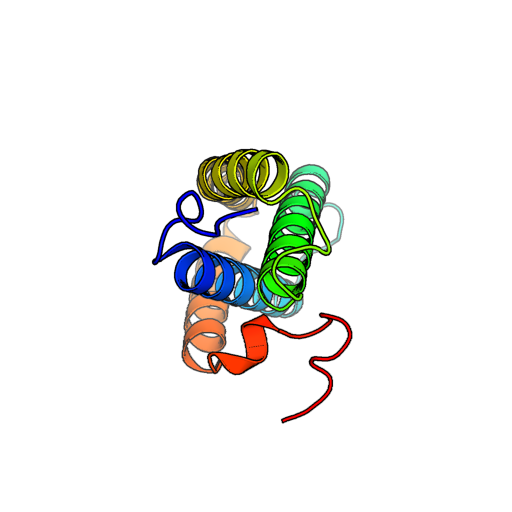.50 88 GLU A C 1
ATOM 701 O O . GLU A 1 88 ? -1.353 10.323 7.864 1.00 97.50 88 GLU A O 1
ATOM 706 N N . GLU A 1 89 ? -1.064 11.090 5.771 1.00 98.06 89 GLU A N 1
ATOM 707 C CA . GLU A 1 89 ? -2.273 11.908 5.767 1.00 98.06 89 GLU A CA 1
ATOM 708 C C . GLU A 1 89 ? -3.546 11.063 5.923 1.00 98.06 89 GLU A C 1
ATOM 710 O O . GLU A 1 89 ? -4.443 11.419 6.691 1.00 98.06 89 GLU A O 1
ATOM 715 N N . PHE A 1 90 ? -3.617 9.912 5.248 1.00 97.62 90 PHE A N 1
ATOM 716 C CA . PHE A 1 90 ? -4.726 8.970 5.386 1.00 97.62 90 PHE A CA 1
ATOM 717 C C . PHE A 1 90 ? -4.876 8.509 6.839 1.00 97.62 90 PHE A C 1
ATOM 719 O O . PHE A 1 90 ? -5.968 8.582 7.401 1.00 97.62 90 PHE A O 1
ATOM 726 N N . LEU A 1 91 ? -3.775 8.093 7.472 1.00 96.50 91 LEU A N 1
ATOM 727 C CA . LEU A 1 91 ? -3.769 7.633 8.861 1.00 96.50 91 LEU A CA 1
ATOM 728 C C . LEU A 1 91 ? -4.145 8.749 9.842 1.00 96.50 91 LEU A C 1
ATOM 730 O O . LEU A 1 91 ? -4.872 8.489 10.800 1.00 96.50 91 LEU A O 1
ATOM 734 N N . ALA A 1 92 ? -3.697 9.981 9.595 1.00 97.06 92 ALA A N 1
ATOM 735 C CA . ALA A 1 92 ? -4.004 11.137 10.436 1.00 97.06 92 ALA A CA 1
ATOM 736 C C . ALA A 1 92 ? -5.493 11.523 10.416 1.00 97.06 92 ALA A C 1
ATOM 738 O O . ALA A 1 92 ? -5.988 12.110 11.378 1.00 97.06 92 ALA A O 1
ATOM 739 N N . ARG A 1 93 ? -6.214 11.198 9.335 1.00 97.00 93 ARG A N 1
ATOM 740 C CA . ARG A 1 93 ? -7.647 11.494 9.182 1.00 97.00 93 ARG A CA 1
ATOM 741 C C . ARG A 1 93 ? -8.572 10.372 9.660 1.00 97.00 93 ARG A C 1
ATOM 743 O O . ARG A 1 93 ? -9.786 10.565 9.671 1.00 97.00 93 ARG A O 1
ATOM 750 N N . LEU A 1 94 ? -8.034 9.218 10.055 1.00 96.62 94 LEU A N 1
ATOM 751 C CA . LEU A 1 9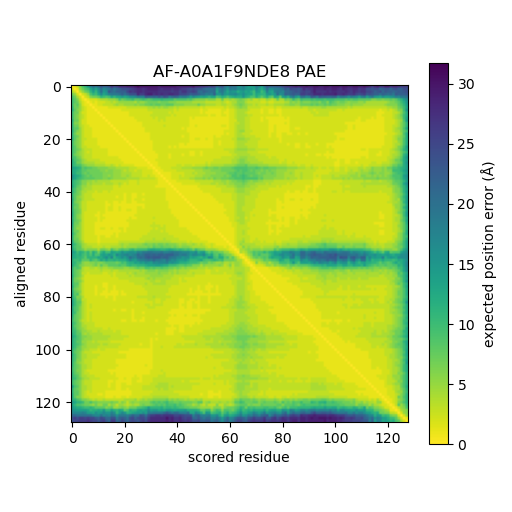4 ? -8.841 8.128 10.597 1.00 96.62 94 LEU A CA 1
ATOM 752 C C . LEU A 1 94 ? -9.338 8.437 12.016 1.00 96.62 94 LEU A C 1
ATOM 754 O O . LEU A 1 94 ? -8.645 9.091 12.801 1.00 96.62 94 LEU A O 1
ATOM 758 N N . PRO A 1 95 ? -10.514 7.915 12.407 1.00 96.69 95 PRO A N 1
ATOM 759 C CA . PRO A 1 95 ? -10.976 8.037 13.780 1.00 96.69 95 PRO A CA 1
ATOM 760 C C . PRO A 1 95 ? -10.011 7.315 14.729 1.00 96.69 95 PRO A C 1
ATOM 762 O O . PRO A 1 95 ? -9.556 6.206 14.450 1.00 96.69 95 PRO A O 1
ATOM 765 N N . ALA A 1 96 ? -9.754 7.900 15.902 1.00 95.56 96 ALA A N 1
ATOM 766 C CA . ALA A 1 96 ? -8.770 7.383 16.860 1.00 95.56 96 ALA A CA 1
ATOM 767 C C . ALA A 1 96 ? -8.978 5.900 17.226 1.00 95.56 96 ALA A C 1
ATOM 769 O O . ALA A 1 96 ? -8.009 5.160 17.401 1.00 95.56 96 ALA A O 1
ATOM 770 N N . ARG A 1 97 ? -10.241 5.445 17.272 1.00 96.12 97 ARG A N 1
ATOM 771 C CA . ARG A 1 97 ? -10.603 4.044 17.551 1.00 96.12 97 ARG A CA 1
ATOM 772 C C . ARG A 1 97 ? -10.086 3.044 16.509 1.00 96.12 97 ARG A C 1
ATOM 774 O O . ARG A 1 97 ? -9.953 1.869 16.826 1.00 96.12 97 ARG A O 1
ATOM 781 N N . ALA A 1 98 ? -9.787 3.498 15.293 1.00 96.62 98 ALA A N 1
ATOM 782 C CA . ALA A 1 98 ? -9.291 2.667 14.201 1.00 96.62 98 ALA A CA 1
ATOM 783 C C . ALA A 1 98 ? -7.761 2.579 14.144 1.00 96.62 98 ALA A C 1
ATOM 785 O O . ALA A 1 98 ? -7.242 1.603 13.614 1.00 96.62 98 ALA A O 1
ATOM 786 N N . ILE A 1 99 ? -7.030 3.551 14.702 1.00 94.31 99 ILE A N 1
ATOM 787 C CA . ILE A 1 99 ? -5.575 3.677 14.507 1.00 94.31 99 ILE A CA 1
ATOM 788 C C . ILE A 1 99 ? -4.821 2.444 15.027 1.00 94.31 99 ILE A C 1
ATOM 790 O O . ILE A 1 99 ? -4.033 1.842 14.297 1.00 94.31 99 ILE A O 1
ATOM 794 N N . GLN A 1 100 ? -5.068 2.050 16.280 1.00 96.12 100 GLN A N 1
ATOM 795 C CA . GLN A 1 100 ? -4.374 0.913 16.898 1.00 96.12 100 GLN A CA 1
ATOM 796 C C . GLN A 1 100 ? -4.762 -0.436 16.261 1.00 96.12 100 GLN A C 1
ATOM 798 O O . GLN A 1 100 ? -3.854 -1.179 15.877 1.00 96.12 100 GLN A O 1
ATOM 803 N N . PRO A 1 101 ? -6.059 -0.761 16.063 1.00 97.69 101 PRO A N 1
ATOM 804 C CA . PRO A 1 101 ? -6.446 -1.980 15.352 1.00 97.69 101 PRO A CA 1
ATOM 805 C C . PRO A 1 101 ? -5.897 -2.047 13.925 1.00 97.69 101 PRO A C 1
ATOM 807 O O . PRO A 1 101 ? -5.381 -3.089 13.524 1.00 97.69 101 PRO A O 1
ATOM 810 N N . LEU A 1 102 ? -5.930 -0.936 13.176 1.00 97.75 102 LEU A N 1
ATOM 811 C CA . LEU A 1 102 ? -5.394 -0.883 11.817 1.00 97.75 102 LEU A CA 1
ATOM 812 C C . LEU A 1 102 ? -3.905 -1.228 11.795 1.00 97.75 102 LEU A C 1
ATOM 814 O O . LEU A 1 102 ? -3.480 -2.045 10.982 1.00 97.75 102 LEU A O 1
ATOM 818 N N . ALA A 1 103 ? -3.115 -0.634 12.693 1.00 97.06 103 ALA A N 1
ATOM 819 C CA . ALA A 1 103 ? -1.687 -0.913 12.788 1.00 97.06 103 ALA A CA 1
ATOM 820 C C . ALA A 1 103 ? -1.417 -2.396 13.098 1.00 97.06 103 ALA A C 1
ATOM 822 O O . ALA A 1 103 ? -0.573 -3.016 12.446 1.00 97.06 103 ALA A O 1
ATOM 823 N N . ALA A 1 104 ? -2.171 -2.980 14.035 1.00 98.06 104 ALA A N 1
ATOM 824 C CA . ALA A 1 104 ? -2.047 -4.388 14.404 1.00 98.06 104 ALA A CA 1
ATOM 825 C C . ALA A 1 104 ? -2.413 -5.327 13.242 1.00 98.06 104 ALA A C 1
ATOM 827 O O . ALA A 1 104 ? -1.645 -6.236 12.916 1.00 98.06 104 ALA A O 1
ATOM 828 N N . TYR A 1 105 ? -3.547 -5.093 12.574 1.00 98.50 105 TYR A N 1
ATOM 829 C CA . TYR A 1 105 ? -3.963 -5.894 11.423 1.00 98.50 105 TYR A CA 1
ATOM 830 C C . TYR A 1 105 ? -3.000 -5.746 10.252 1.00 98.50 105 TYR A C 1
ATOM 832 O O . TYR A 1 105 ? -2.616 -6.757 9.669 1.00 98.50 105 TYR A O 1
ATOM 840 N N . ARG A 1 106 ? -2.548 -4.525 9.946 1.00 97.88 106 ARG A N 1
ATOM 841 C CA . ARG A 1 106 ? -1.598 -4.283 8.856 1.00 97.88 106 ARG A CA 1
ATOM 842 C C . ARG A 1 106 ? -0.286 -5.020 9.100 1.00 97.88 106 ARG A C 1
ATOM 844 O O . ARG A 1 106 ? 0.201 -5.677 8.189 1.00 97.88 106 ARG A O 1
ATOM 851 N N . ALA A 1 107 ? 0.256 -4.973 10.318 1.00 98.00 107 ALA A N 1
ATOM 852 C CA . ALA A 1 107 ? 1.482 -5.689 10.668 1.00 98.00 107 ALA A CA 1
ATOM 853 C C . ALA A 1 107 ? 1.312 -7.215 10.576 1.00 98.00 107 ALA A C 1
ATOM 855 O O . ALA A 1 107 ? 2.140 -7.888 9.963 1.00 98.00 107 ALA A O 1
ATOM 856 N N . ALA A 1 108 ? 0.222 -7.756 11.129 1.00 98.38 108 ALA A N 1
ATOM 857 C CA . ALA A 1 108 ? -0.054 -9.191 11.092 1.00 98.38 108 ALA A CA 1
ATOM 858 C C . ALA A 1 108 ? -0.263 -9.709 9.660 1.00 98.38 108 ALA A C 1
ATOM 860 O O . ALA A 1 108 ? 0.298 -10.736 9.288 1.00 98.38 108 ALA A O 1
ATOM 861 N N . ILE A 1 109 ? -1.033 -8.985 8.841 1.00 98.31 109 ILE A N 1
ATOM 862 C CA . ILE A 1 109 ? -1.266 -9.342 7.437 1.00 98.31 109 ILE A CA 1
ATOM 863 C C . ILE A 1 109 ? 0.041 -9.236 6.658 1.00 98.31 109 ILE A C 1
ATOM 865 O O . ILE A 1 109 ? 0.407 -10.182 5.971 1.00 98.31 109 ILE A O 1
ATOM 869 N N . ARG A 1 110 ? 0.790 -8.137 6.811 1.00 98.12 110 ARG A N 1
ATOM 870 C CA . ARG A 1 110 ? 2.052 -7.925 6.094 1.00 98.12 110 ARG A CA 1
ATOM 871 C C . ARG A 1 110 ? 3.089 -9.013 6.372 1.00 98.12 110 ARG A C 1
ATOM 873 O O . ARG A 1 110 ? 3.831 -9.362 5.457 1.00 98.12 110 ARG A O 1
ATOM 880 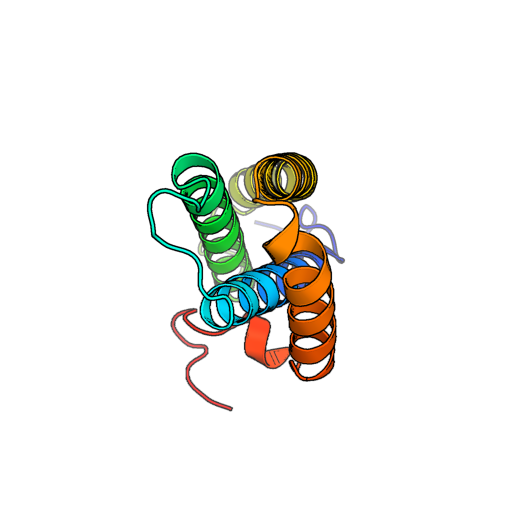N N . ALA A 1 111 ? 3.131 -9.531 7.601 1.00 97.75 111 ALA A N 1
ATOM 881 C CA . ALA A 1 111 ? 4.005 -10.633 8.000 1.00 97.75 111 ALA A CA 1
ATOM 882 C C . ALA A 1 111 ? 3.588 -11.991 7.408 1.00 97.75 111 ALA A C 1
ATOM 884 O O . ALA A 1 111 ? 4.426 -12.880 7.290 1.00 97.75 111 ALA A O 1
ATOM 885 N N . ALA A 1 112 ? 2.314 -12.153 7.045 1.00 97.38 112 ALA A N 1
ATOM 886 C CA . ALA A 1 112 ? 1.788 -13.369 6.431 1.00 97.38 112 ALA A CA 1
ATOM 887 C C . ALA A 1 112 ? 1.888 -13.373 4.895 1.00 97.38 112 ALA A C 1
ATOM 889 O O . ALA A 1 112 ? 1.764 -14.436 4.294 1.00 97.38 112 ALA A O 1
ATOM 890 N N . LEU A 1 113 ? 2.095 -12.211 4.263 1.00 97.56 113 LEU A N 1
ATOM 891 C CA . LEU A 1 113 ? 2.237 -12.114 2.811 1.00 97.56 113 LEU A CA 1
ATOM 892 C C . LEU A 1 113 ? 3.602 -12.632 2.339 1.00 97.56 113 LEU A C 1
ATOM 894 O O . LEU A 1 113 ? 4.654 -12.250 2.861 1.00 97.56 113 LEU A O 1
ATOM 898 N N . ALA A 1 114 ? 3.581 -13.443 1.290 1.00 96.69 114 ALA A N 1
ATOM 899 C CA . ALA A 1 114 ? 4.747 -13.845 0.527 1.00 96.69 114 ALA A CA 1
ATOM 900 C C . ALA A 1 114 ? 5.097 -12.790 -0.533 1.00 96.69 114 ALA A C 1
ATOM 902 O O . ALA A 1 114 ? 4.281 -11.965 -0.932 1.00 96.69 114 ALA A O 1
ATOM 903 N N . ARG A 1 115 ? 6.322 -12.844 -1.068 1.00 94.56 115 ARG A N 1
ATOM 904 C CA . ARG A 1 115 ? 6.739 -11.951 -2.166 1.00 94.56 115 ARG A CA 1
ATOM 905 C C . ARG A 1 115 ? 5.855 -12.093 -3.412 1.00 94.56 115 ARG A C 1
ATOM 907 O O . ARG A 1 115 ? 5.643 -11.108 -4.109 1.00 94.56 115 ARG A O 1
ATOM 914 N N . ALA A 1 116 ? 5.348 -13.299 -3.675 1.00 94.38 116 ALA A N 1
ATOM 915 C CA . ALA A 1 116 ? 4.468 -13.577 -4.808 1.00 94.38 116 ALA A CA 1
ATOM 916 C C . ALA A 1 116 ? 3.156 -12.774 -4.748 1.00 94.38 116 ALA A C 1
ATOM 918 O O . ALA A 1 116 ? 2.664 -12.351 -5.790 1.00 94.38 116 ALA A O 1
ATOM 919 N N . ASP A 1 117 ? 2.655 -12.459 -3.546 1.00 95.38 117 ASP A N 1
ATOM 920 C CA . ASP A 1 117 ? 1.423 -11.679 -3.372 1.00 95.38 117 ASP A CA 1
ATOM 921 C C . ASP A 1 117 ? 1.528 -10.256 -3.946 1.00 95.38 117 ASP A C 1
ATOM 923 O O . ASP A 1 117 ? 0.512 -9.636 -4.250 1.00 95.38 117 ASP A O 1
ATOM 927 N N . ALA A 1 118 ? 2.743 -9.730 -4.152 1.00 96.31 118 ALA A N 1
ATOM 928 C CA . ALA A 1 118 ? 2.950 -8.429 -4.793 1.00 96.31 118 ALA A CA 1
ATOM 929 C C . ALA A 1 118 ? 2.416 -8.376 -6.236 1.00 96.31 118 ALA A C 1
ATOM 931 O O . ALA A 1 118 ? 2.126 -7.291 -6.747 1.00 96.31 118 ALA A O 1
ATOM 932 N N . TYR A 1 119 ? 2.307 -9.542 -6.877 1.00 94.38 119 TYR A N 1
ATOM 933 C CA . TYR A 1 119 ? 1.871 -9.710 -8.259 1.00 94.38 119 TYR A CA 1
ATOM 934 C C . TYR A 1 119 ? 0.384 -10.068 -8.382 1.00 94.38 119 TYR A C 1
ATOM 936 O O . TYR A 1 119 ? -0.098 -10.292 -9.490 1.00 94.38 119 TYR A O 1
ATOM 944 N N . TYR A 1 120 ? -0.351 -10.096 -7.265 1.00 88.12 120 TYR A N 1
ATOM 945 C CA . TYR A 1 120 ? -1.801 -10.257 -7.282 1.00 88.12 120 TYR A CA 1
ATOM 946 C C . TYR A 1 120 ? -2.449 -9.183 -8.173 1.00 88.12 120 TYR A C 1
ATOM 948 O O . TYR A 1 120 ? -2.038 -8.020 -8.130 1.00 88.12 120 TYR A O 1
ATOM 956 N N . GLU A 1 121 ? -3.424 -9.598 -8.989 1.00 84.12 121 GLU A N 1
ATOM 957 C CA . GLU A 1 121 ? -4.127 -8.774 -9.994 1.00 84.12 121 GLU A CA 1
ATOM 958 C C . GLU A 1 121 ? -3.244 -8.194 -11.116 1.00 84.12 121 GLU A C 1
ATOM 960 O O . GLU A 1 121 ? -3.710 -7.384 -11.917 1.00 84.12 121 GLU A O 1
ATOM 965 N N . ILE A 1 122 ? -1.989 -8.644 -11.245 1.00 84.75 122 ILE A N 1
ATOM 966 C CA . ILE A 1 122 ? -1.151 -8.316 -12.401 1.00 84.75 122 ILE A CA 1
ATOM 967 C C . ILE A 1 122 ? -1.383 -9.354 -13.517 1.00 84.75 122 ILE A C 1
ATOM 969 O O . ILE A 1 122 ? -1.134 -10.544 -13.303 1.00 84.75 122 ILE A O 1
ATOM 973 N N . PRO A 1 123 ? -1.789 -8.945 -14.738 1.00 75.81 123 PRO A N 1
ATOM 974 C CA . PRO A 1 123 ? -2.007 -9.873 -15.846 1.00 75.81 123 PRO A CA 1
ATOM 975 C C . PRO A 1 123 ? -0.771 -10.726 -16.161 1.00 75.81 123 PRO A C 1
ATOM 977 O O . PRO A 1 123 ? 0.343 -10.209 -16.273 1.00 75.81 123 PRO A O 1
ATOM 980 N N . GLY A 1 124 ? -0.973 -12.033 -16.349 1.00 69.81 124 GLY A N 1
ATOM 981 C CA . GLY A 1 124 ? 0.109 -12.988 -16.626 1.00 69.81 124 GLY A CA 1
ATOM 982 C C . GLY A 1 124 ? 0.895 -13.448 -15.391 1.00 69.81 124 GLY A C 1
ATOM 983 O O . GLY A 1 124 ? 1.855 -14.199 -15.542 1.00 69.81 124 GLY A O 1
ATOM 984 N N . HIS A 1 125 ? 0.479 -13.027 -14.193 1.00 63.94 125 HIS A N 1
ATOM 985 C CA . HIS A 1 125 ? 0.954 -13.532 -12.900 1.00 63.94 125 HIS A CA 1
ATOM 986 C C . HIS A 1 125 ? -0.151 -14.266 -12.120 1.00 63.94 125 HIS A C 1
ATOM 988 O O . HIS A 1 125 ? -0.102 -14.370 -10.896 1.00 63.94 125 HIS A O 1
ATOM 994 N N . GLU A 1 126 ? -1.154 -14.773 -12.837 1.00 55.50 126 GLU A N 1
ATOM 995 C CA . GLU A 1 126 ? -2.192 -15.628 -12.273 1.00 55.50 126 GLU A CA 1
ATOM 996 C C . GLU A 1 126 ? -1.546 -16.957 -11.846 1.00 55.50 126 GLU A C 1
ATOM 998 O O . GLU A 1 126 ? -1.065 -17.714 -12.683 1.00 55.50 126 GLU A O 1
ATOM 1003 N N . GLU A 1 127 ? -1.550 -17.204 -10.535 1.00 43.91 127 GLU A N 1
ATOM 1004 C CA . GLU A 1 127 ? -1.233 -18.470 -9.859 1.00 43.91 127 GLU A CA 1
ATOM 1005 C C . GLU A 1 127 ? 0.247 -18.796 -9.584 1.00 43.91 127 GLU A C 1
ATOM 1007 O O . GLU A 1 127 ? 1.018 -19.197 -10.457 1.00 43.91 127 GLU A O 1
ATOM 1012 N N . HIS A 1 128 ? 0.584 -18.777 -8.289 1.00 38.50 128 HIS A N 1
ATOM 1013 C CA . HIS A 1 128 ? 1.296 -19.879 -7.638 1.00 38.50 128 HIS A CA 1
ATOM 1014 C C . HIS A 1 128 ? 0.632 -20.202 -6.300 1.00 38.50 128 HIS A C 1
ATOM 1016 O O . HIS A 1 128 ? 0.437 -19.255 -5.506 1.00 38.50 128 HIS A O 1
#

Sequence (128 aa):
MSKAKIPTDLRQRLEEARLDSLALVRAIDRLDLSAVELPQQLLHELFELDADFAEALWALGQPPNALDYRAMVRDTLASLKRRPEVLEEFLARLPARAIQPLAAYRAAIRAALARADAYYEIPGHEEH

pLDDT: mean 90.69, std 12.45, range [38.5, 98.5]

Radius of gyration: 15.86 Å; Cα contacts (8 Å, |Δi|>4): 104; chains: 1; bounding box: 40×32×44 Å

Foldseek 3Di:
DDPVPAPPCLLVLLLLLLLLLVLLVVLVVPDPDDPVQQPVVLNVLSVVLNVLSLVLNLVVVDDPPPDDVVVSRVVNVVSSVCNVVSVVVRLVSHDPVSNVSSVVSSVVSSVVDDSLSSNPPRPPSPDD